Protein AF-H5SJH2-F1 (afdb_monomer_lite)

Radius of gyration: 19.82 Å; chains: 1; bounding box: 42×20×58 Å

Foldseek 3Di:
DVLVVVVVVDVDHSVRVVVVVVVVVLVVLLVVLVVLLVVLCVVQVDLVSLVVVCVVVPADPVHNPSVVSSVSNVVSVVVNVVSVVVVVVD

Secondary structure (DSSP, 8-state):
-HHHHHHTTSS--HHHHHHHHHHHHHHHHHHHHHHHHHHHHHHHS-HHHHHHHHHHH--BTTB-HHHHHHHHHHHHHHHHHHHHHHHHH-

Organism: NCBI:txid236499

Sequence (90 aa):
MALKALEDILPVSQEELLHRGLLAVLTERIWHLKERLRQLADQHGSLSRLERRIKAEGVSPDDHSLYHDWLEWRAAQHELDRLLEALKTL

pLDDT: mean 91.49, std 9.05, range [59.78, 98.75]

Structure (mmCIF, N/CA/C/O backbone):
data_AF-H5SJH2-F1
#
_entry.id   AF-H5SJH2-F1
#
loop_
_atom_site.group_PDB
_atom_site.id
_atom_site.type_symbol
_atom_site.label_atom_id
_atom_site.label_alt_id
_atom_site.label_comp_id
_atom_site.label_asym_id
_atom_site.label_entity_id
_atom_site.label_seq_id
_atom_site.pdbx_PDB_ins_code
_atom_site.Cartn_x
_atom_site.Cartn_y
_atom_site.Cartn_z
_atom_site.occupancy
_atom_site.B_iso_or_equiv
_atom_site.auth_seq_id
_atom_site.auth_comp_id
_atom_site.auth_asym_id
_atom_site.auth_atom_id
_atom_site.pdbx_PDB_model_num
ATOM 1 N N . MET A 1 1 ? 29.965 1.167 -18.839 1.00 59.78 1 MET A N 1
ATOM 2 C CA . MET A 1 1 ? 30.607 0.190 -19.748 1.00 59.78 1 MET A CA 1
ATOM 3 C C . MET A 1 1 ? 29.682 -0.972 -20.114 1.00 59.78 1 MET A C 1
ATOM 5 O O . MET A 1 1 ? 29.588 -1.246 -21.296 1.00 59.78 1 MET A O 1
ATOM 9 N N . ALA A 1 2 ? 28.947 -1.593 -19.179 1.00 68.94 2 ALA A N 1
ATOM 10 C CA . ALA A 1 2 ? 28.071 -2.737 -19.495 1.00 68.94 2 ALA A CA 1
ATOM 11 C C . ALA A 1 2 ? 26.859 -2.419 -20.402 1.00 68.94 2 ALA A C 1
ATOM 13 O O . ALA A 1 2 ? 26.541 -3.213 -21.278 1.00 68.94 2 ALA A O 1
ATOM 14 N N . LEU A 1 3 ? 26.206 -1.259 -20.237 1.00 65.44 3 LEU A N 1
ATOM 15 C CA . LEU A 1 3 ? 24.988 -0.937 -21.000 1.00 65.44 3 LEU A CA 1
ATOM 16 C C . LEU A 1 3 ? 25.242 -0.665 -22.493 1.00 65.44 3 LEU A C 1
ATOM 18 O O . LEU A 1 3 ? 24.425 -1.025 -23.325 1.00 65.44 3 LEU A O 1
ATOM 22 N N . LYS A 1 4 ? 26.402 -0.089 -22.829 1.00 67.00 4 LYS A N 1
ATOM 23 C CA . LYS A 1 4 ? 26.781 0.218 -24.216 1.00 67.00 4 LYS A CA 1
ATOM 24 C C . LYS A 1 4 ? 27.078 -1.048 -25.027 1.00 67.00 4 LYS A C 1
ATOM 26 O O . LYS A 1 4 ? 26.727 -1.135 -26.188 1.00 67.00 4 LYS A O 1
ATOM 31 N N . ALA A 1 5 ? 27.655 -2.060 -24.375 1.00 73.75 5 ALA A N 1
ATOM 32 C CA . ALA A 1 5 ? 27.888 -3.367 -24.988 1.00 73.75 5 ALA A CA 1
ATOM 33 C C . ALA A 1 5 ? 26.583 -4.131 -25.294 1.00 73.75 5 ALA A C 1
ATOM 35 O O . ALA A 1 5 ? 26.595 -5.049 -26.106 1.00 73.75 5 ALA A O 1
ATOM 36 N N . LEU A 1 6 ? 25.464 -3.775 -24.648 1.00 70.38 6 LEU A N 1
ATOM 37 C CA . LEU A 1 6 ? 24.150 -4.357 -24.935 1.00 70.38 6 LEU A CA 1
ATOM 38 C C . LEU A 1 6 ? 23.494 -3.738 -26.176 1.00 70.38 6 LEU A C 1
ATOM 40 O O . LEU A 1 6 ? 22.772 -4.456 -26.860 1.00 70.3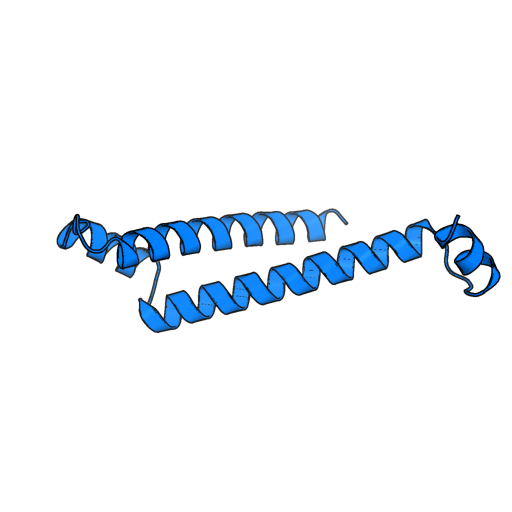8 6 LEU A O 1
ATOM 44 N N . GLU A 1 7 ? 23.772 -2.469 -26.494 1.00 69.81 7 GLU A N 1
ATOM 45 C CA . GLU A 1 7 ? 23.286 -1.807 -27.721 1.00 69.81 7 GLU A CA 1
ATOM 46 C C . GLU A 1 7 ? 23.865 -2.458 -28.989 1.00 69.81 7 GLU A C 1
ATOM 48 O O . GLU A 1 7 ? 23.216 -2.485 -30.031 1.00 69.81 7 GLU A O 1
ATOM 53 N N . ASP A 1 8 ? 25.064 -3.042 -28.886 1.00 73.94 8 ASP A N 1
ATOM 54 C CA . ASP A 1 8 ? 25.705 -3.781 -29.981 1.00 73.94 8 ASP A CA 1
ATOM 55 C C . ASP A 1 8 ? 25.091 -5.183 -30.200 1.00 73.94 8 ASP A C 1
ATOM 57 O O . ASP A 1 8 ? 25.299 -5.801 -31.245 1.00 73.94 8 ASP A O 1
ATOM 61 N N . ILE A 1 9 ? 24.349 -5.710 -29.216 1.00 80.62 9 ILE A N 1
ATOM 62 C CA . ILE A 1 9 ? 23.795 -7.079 -29.212 1.00 80.62 9 ILE A CA 1
ATOM 63 C C . ILE A 1 9 ? 22.278 -7.069 -29.429 1.00 80.62 9 ILE A C 1
ATOM 65 O O . ILE A 1 9 ? 21.726 -7.971 -30.062 1.00 80.62 9 ILE A O 1
ATOM 69 N N . LEU A 1 10 ? 21.590 -6.070 -28.883 1.00 75.06 10 LEU A N 1
ATOM 70 C CA . LEU A 1 10 ? 20.144 -5.927 -28.933 1.00 75.06 10 LEU A CA 1
ATOM 71 C C . LEU A 1 10 ? 19.794 -4.623 -29.658 1.00 75.06 10 LEU A C 1
ATOM 73 O O . LEU A 1 10 ? 20.394 -3.595 -29.358 1.00 75.06 10 LEU A O 1
ATOM 77 N N . PRO A 1 11 ? 18.786 -4.617 -30.549 1.00 80.19 11 PRO A N 1
ATOM 78 C CA . PRO A 1 11 ? 18.351 -3.416 -31.258 1.00 80.19 11 PRO A CA 1
ATOM 79 C C . PRO A 1 11 ? 17.490 -2.521 -30.347 1.00 80.19 11 PRO A C 1
ATOM 81 O O . PRO A 1 11 ? 16.347 -2.212 -30.670 1.00 80.19 11 PRO A O 1
ATOM 84 N N . VAL A 1 12 ? 18.007 -2.169 -29.172 1.00 80.44 12 VAL A N 1
ATOM 85 C CA . VAL A 1 12 ? 17.353 -1.335 -28.157 1.00 80.44 12 VAL A CA 1
ATOM 86 C C . VAL A 1 12 ? 18.351 -0.301 -27.661 1.00 80.44 12 VAL A C 1
ATOM 88 O O . VAL A 1 12 ? 19.532 -0.603 -27.485 1.00 80.44 12 VAL A O 1
ATOM 91 N N . SER A 1 13 ? 17.887 0.924 -27.434 1.00 85.44 13 SER A N 1
ATOM 92 C CA . SER A 1 13 ? 18.750 1.974 -26.897 1.00 85.44 13 SER A CA 1
ATOM 93 C C . SER A 1 13 ? 18.996 1.779 -25.399 1.00 85.44 13 SER A C 1
ATOM 95 O O . SER A 1 13 ? 18.200 1.165 -24.682 1.00 85.44 13 SER A O 1
ATOM 97 N N . GLN A 1 14 ? 20.077 2.364 -24.886 1.00 82.75 14 GLN A N 1
ATOM 98 C CA . GLN A 1 14 ? 20.323 2.487 -23.451 1.00 82.75 14 GLN A CA 1
ATOM 99 C C . GLN A 1 14 ? 19.130 3.120 -22.718 1.00 82.75 14 GLN A C 1
ATOM 101 O O . GLN A 1 14 ? 18.773 2.667 -21.632 1.00 82.75 14 GLN A O 1
ATOM 106 N N . GLU A 1 15 ? 18.507 4.144 -23.299 1.00 86.00 15 GLU A N 1
ATOM 107 C CA . GLU A 1 15 ? 17.322 4.793 -22.732 1.00 86.00 15 GLU A CA 1
ATOM 108 C C . GLU A 1 15 ? 16.145 3.817 -22.617 1.00 86.00 15 GLU A C 1
ATOM 110 O O . GLU A 1 15 ? 15.519 3.723 -21.562 1.00 86.00 15 GLU A O 1
ATOM 115 N N . GLU A 1 16 ? 15.904 3.011 -23.652 1.00 86.75 16 GLU A N 1
ATOM 116 C CA . GLU A 1 16 ? 14.852 1.998 -23.651 1.00 86.75 16 GLU A CA 1
ATOM 117 C C . GLU A 1 16 ? 15.114 0.895 -22.613 1.00 86.75 16 GLU A C 1
ATOM 119 O O . GLU A 1 16 ? 14.201 0.479 -21.895 1.00 86.75 16 GLU A O 1
ATOM 124 N N . LEU A 1 17 ? 16.365 0.448 -22.473 1.00 86.25 17 LEU A N 1
ATOM 125 C CA . LEU A 1 17 ? 16.758 -0.520 -21.445 1.00 86.25 17 LEU A CA 1
ATOM 126 C C . LEU A 1 17 ? 16.536 0.025 -20.031 1.00 86.25 17 LEU A C 1
ATOM 128 O O . LEU A 1 17 ? 15.988 -0.677 -19.178 1.00 86.25 17 LEU A O 1
ATOM 132 N N . LEU A 1 18 ? 16.935 1.275 -19.781 1.00 87.69 18 LEU A N 1
ATOM 133 C CA . LEU A 1 18 ? 16.728 1.932 -18.491 1.00 87.69 18 LEU A CA 1
ATOM 134 C C . LEU A 1 18 ? 15.240 2.113 -18.194 1.00 87.69 18 LEU A C 1
ATOM 136 O O . LEU A 1 18 ? 14.807 1.819 -17.081 1.00 87.69 18 LEU A O 1
ATOM 140 N N . HIS A 1 19 ? 14.448 2.524 -19.185 1.00 89.44 19 HIS A N 1
ATOM 141 C CA . HIS A 1 19 ? 13.009 2.689 -19.027 1.00 89.44 19 HIS A CA 1
ATOM 142 C C . HIS A 1 19 ? 12.325 1.361 -18.685 1.00 89.44 19 HIS A C 1
ATOM 144 O O . HIS A 1 19 ? 11.527 1.306 -17.744 1.00 89.44 19 HIS A O 1
ATOM 150 N N . ARG A 1 20 ? 12.650 0.275 -19.396 1.00 89.50 20 ARG A N 1
ATOM 151 C CA . ARG A 1 20 ? 12.110 -1.064 -19.107 1.00 89.50 20 ARG A CA 1
ATOM 152 C C . ARG A 1 20 ? 12.507 -1.540 -17.709 1.00 89.50 20 ARG A C 1
ATOM 154 O O . ARG A 1 20 ? 11.663 -2.064 -16.987 1.00 89.50 20 ARG A O 1
ATOM 161 N N . GLY A 1 21 ? 13.762 -1.323 -17.312 1.00 91.38 21 GLY A N 1
ATOM 162 C CA . GLY A 1 21 ? 14.248 -1.656 -15.972 1.00 91.38 21 GLY A CA 1
ATOM 163 C C . GLY A 1 21 ? 13.516 -0.882 -14.874 1.00 91.38 21 GLY A C 1
ATOM 164 O O . GLY A 1 21 ? 13.069 -1.475 -13.895 1.00 91.38 21 GLY A O 1
ATOM 165 N N . LEU A 1 22 ? 13.319 0.424 -15.066 1.00 92.38 22 LEU A N 1
ATOM 166 C CA . LEU A 1 22 ? 12.561 1.265 -14.141 1.00 92.38 22 LEU A CA 1
ATOM 167 C C . LEU A 1 22 ? 11.103 0.797 -14.021 1.00 92.38 22 LEU A C 1
ATOM 169 O O . LEU A 1 22 ? 10.610 0.623 -12.909 1.00 92.38 22 LEU A O 1
ATOM 173 N N . LEU A 1 23 ? 10.433 0.531 -15.147 1.00 93.19 23 LEU A N 1
ATOM 174 C CA . LEU A 1 23 ? 9.065 0.000 -15.171 1.00 93.19 23 LEU A CA 1
ATOM 175 C C . LEU A 1 23 ? 8.943 -1.321 -14.404 1.00 93.19 23 LEU A C 1
ATOM 177 O O . LEU A 1 23 ? 7.982 -1.503 -13.654 1.00 93.19 23 LEU A O 1
ATOM 181 N N . ALA A 1 24 ? 9.910 -2.228 -14.566 1.00 94.38 24 ALA A N 1
ATOM 182 C CA . ALA A 1 24 ? 9.922 -3.509 -13.866 1.00 94.38 24 ALA A CA 1
ATOM 183 C C . ALA A 1 24 ? 10.004 -3.315 -12.343 1.00 94.38 24 ALA A C 1
ATOM 185 O O . ALA A 1 24 ? 9.159 -3.837 -11.616 1.00 94.38 24 ALA A O 1
ATOM 186 N N . VAL A 1 25 ? 10.948 -2.490 -11.874 1.00 95.62 25 VAL A N 1
ATOM 187 C CA . VAL A 1 25 ? 11.132 -2.190 -10.443 1.00 95.62 25 VAL A CA 1
ATOM 188 C C . VAL A 1 25 ? 9.895 -1.514 -9.844 1.00 95.62 25 VAL A C 1
ATOM 190 O O . VAL A 1 25 ? 9.448 -1.882 -8.756 1.00 95.62 25 VAL A O 1
ATOM 193 N N . LEU A 1 26 ? 9.301 -0.547 -10.553 1.00 95.56 26 LEU A N 1
ATOM 194 C CA . LEU A 1 26 ? 8.083 0.132 -10.100 1.00 95.56 26 LEU A CA 1
ATOM 195 C C . LEU A 1 26 ? 6.905 -0.839 -9.986 1.00 95.56 26 LEU A C 1
ATOM 197 O O . LEU A 1 26 ? 6.184 -0.824 -8.988 1.00 95.56 26 LEU A O 1
ATOM 201 N N . THR A 1 27 ? 6.725 -1.702 -10.987 1.00 95.00 27 THR A N 1
ATOM 202 C CA . THR A 1 27 ? 5.632 -2.682 -11.018 1.00 95.00 27 THR A CA 1
ATOM 203 C C . THR A 1 27 ? 5.757 -3.689 -9.878 1.00 95.00 27 THR A C 1
ATOM 205 O O . THR A 1 27 ? 4.774 -3.956 -9.185 1.00 95.00 27 THR A O 1
ATOM 208 N N . GLU A 1 28 ? 6.964 -4.205 -9.637 1.00 97.75 28 GLU A N 1
ATOM 209 C CA . GLU A 1 28 ? 7.251 -5.114 -8.526 1.00 97.75 28 GLU A CA 1
ATOM 210 C C . GLU A 1 28 ? 6.951 -4.452 -7.175 1.00 97.75 28 GLU A C 1
ATOM 212 O O . GLU A 1 28 ? 6.241 -5.018 -6.339 1.00 97.75 28 GLU A O 1
ATOM 217 N N . ARG A 1 29 ? 7.401 -3.208 -6.972 1.00 98.00 29 ARG A N 1
ATOM 218 C CA . ARG A 1 29 ? 7.139 -2.487 -5.723 1.00 98.00 29 ARG A CA 1
ATOM 219 C C . ARG A 1 29 ? 5.648 -2.230 -5.502 1.00 98.00 29 ARG A C 1
ATOM 221 O O . ARG A 1 29 ? 5.151 -2.456 -4.399 1.00 98.00 29 ARG A O 1
ATOM 228 N N . ILE A 1 30 ? 4.920 -1.818 -6.541 1.00 98.31 30 ILE A N 1
ATOM 229 C CA . ILE A 1 30 ? 3.461 -1.630 -6.494 1.00 98.31 30 ILE A CA 1
ATOM 230 C C . ILE A 1 30 ? 2.752 -2.929 -6.113 1.00 98.31 30 ILE A C 1
ATOM 232 O O . ILE A 1 30 ? 1.823 -2.904 -5.303 1.00 98.31 30 ILE A O 1
ATOM 236 N N . TRP A 1 31 ? 3.177 -4.061 -6.677 1.00 98.38 31 TRP A N 1
ATOM 237 C CA . TRP A 1 31 ? 2.621 -5.368 -6.341 1.00 98.38 31 TRP A CA 1
ATOM 238 C C . TRP A 1 31 ? 2.803 -5.691 -4.854 1.00 98.38 31 TRP A C 1
ATOM 240 O O . TRP A 1 31 ? 1.826 -6.006 -4.173 1.00 98.38 31 TRP A O 1
ATOM 250 N N . HIS A 1 32 ? 4.018 -5.527 -4.323 1.00 98.56 32 HIS A N 1
ATOM 251 C CA . HIS A 1 32 ? 4.296 -5.758 -2.903 1.00 98.56 32 HIS A CA 1
ATOM 252 C C . HIS A 1 32 ? 3.477 -4.856 -1.977 1.00 98.56 32 HIS A C 1
ATOM 254 O O . HIS A 1 32 ? 2.950 -5.331 -0.972 1.00 98.56 32 HIS A O 1
ATOM 260 N N . LEU A 1 33 ? 3.324 -3.573 -2.317 1.00 98.75 33 LEU A N 1
ATOM 261 C CA . LEU A 1 33 ? 2.511 -2.643 -1.531 1.00 98.75 33 LEU A CA 1
ATOM 262 C C . LEU A 1 33 ? 1.036 -3.048 -1.522 1.00 98.75 33 LEU A C 1
ATOM 264 O O . LEU A 1 33 ? 0.413 -3.071 -0.463 1.00 98.75 33 LEU A O 1
ATOM 268 N N . LYS A 1 34 ? 0.478 -3.423 -2.679 1.00 98.50 34 LYS A N 1
ATOM 269 C CA . LYS A 1 34 ? -0.908 -3.907 -2.775 1.00 98.50 34 LYS A CA 1
ATOM 270 C C . LYS A 1 34 ? -1.128 -5.165 -1.945 1.00 98.50 34 LYS A C 1
ATOM 272 O O . LYS A 1 34 ? -2.125 -5.256 -1.233 1.00 98.50 34 LYS A O 1
ATOM 277 N N . GLU A 1 35 ? -0.194 -6.107 -2.011 1.00 98.56 35 GLU A N 1
ATOM 278 C CA . GLU A 1 35 ? -0.255 -7.332 -1.223 1.00 98.56 35 GLU A CA 1
ATOM 279 C C . GLU A 1 35 ? -0.194 -7.036 0.279 1.00 98.56 35 GLU A C 1
ATOM 281 O O . GLU A 1 35 ? -0.996 -7.565 1.048 1.00 98.56 35 GLU A O 1
ATOM 286 N N . ARG A 1 36 ? 0.687 -6.126 0.707 1.00 98.25 36 ARG A N 1
ATOM 287 C CA . ARG A 1 36 ? 0.780 -5.757 2.120 1.00 98.25 36 ARG A CA 1
ATOM 288 C C . ARG A 1 36 ? -0.479 -5.052 2.623 1.00 98.25 36 ARG A C 1
ATOM 290 O O . ARG A 1 36 ? -0.979 -5.384 3.695 1.00 98.25 36 ARG A O 1
ATOM 297 N N . LEU A 1 37 ? -1.035 -4.134 1.833 1.00 98.56 37 LEU A N 1
ATOM 298 C CA . LEU A 1 37 ? -2.305 -3.472 2.146 1.00 98.56 37 LEU A CA 1
ATOM 299 C C . LEU A 1 37 ? -3.463 -4.470 2.247 1.00 98.56 37 LEU A C 1
ATOM 301 O O . LEU A 1 37 ? -4.315 -4.322 3.121 1.00 98.56 37 LEU A O 1
ATOM 305 N N . ARG A 1 38 ? -3.483 -5.500 1.391 1.00 98.50 38 ARG A N 1
ATOM 306 C CA . ARG A 1 38 ? -4.460 -6.592 1.469 1.00 98.50 38 ARG A CA 1
ATOM 307 C C . ARG A 1 38 ? -4.326 -7.367 2.776 1.00 98.50 38 ARG A C 1
ATOM 309 O O . ARG A 1 38 ? -5.323 -7.554 3.455 1.00 98.50 38 ARG A O 1
ATOM 316 N N . GLN A 1 39 ? -3.112 -7.745 3.170 1.00 98.44 39 GLN A N 1
ATOM 317 C CA . GLN A 1 39 ? -2.875 -8.456 4.433 1.00 98.44 39 GLN A CA 1
ATOM 318 C C . GLN A 1 39 ? -3.318 -7.642 5.653 1.00 98.44 39 GLN A C 1
ATOM 320 O O . GLN A 1 39 ? -3.977 -8.173 6.543 1.00 98.44 39 GLN A O 1
ATOM 325 N N . LEU A 1 40 ? -3.003 -6.344 5.684 1.00 98.25 40 LEU A N 1
ATOM 326 C CA . LEU A 1 40 ? -3.459 -5.447 6.747 1.00 98.25 40 LEU A CA 1
ATOM 327 C C . LEU A 1 40 ? -4.994 -5.326 6.760 1.00 98.25 40 LEU A C 1
ATOM 329 O O . LEU A 1 40 ? -5.610 -5.294 7.829 1.00 98.25 40 LEU A O 1
ATOM 333 N N . ALA A 1 41 ? -5.629 -5.311 5.584 1.00 98.19 41 ALA A N 1
ATOM 334 C CA . ALA A 1 41 ? -7.083 -5.337 5.460 1.00 98.19 41 ALA A CA 1
ATOM 335 C C . ALA A 1 41 ? -7.703 -6.655 5.924 1.00 98.19 41 ALA A C 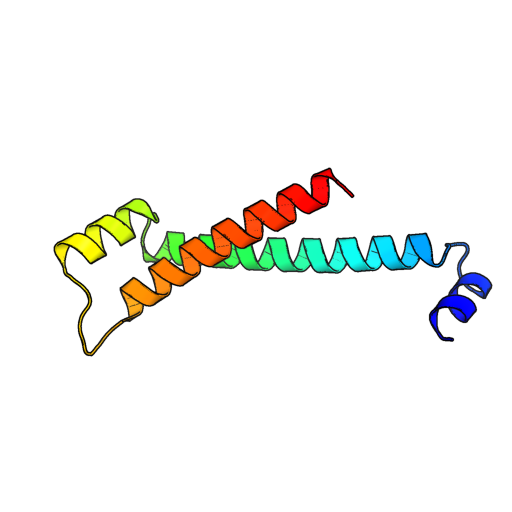1
ATOM 337 O O . ALA A 1 41 ? -8.717 -6.619 6.615 1.00 98.19 41 ALA A O 1
ATOM 338 N N . ASP A 1 42 ? -7.081 -7.794 5.644 1.00 98.25 42 ASP A N 1
ATOM 339 C CA . ASP A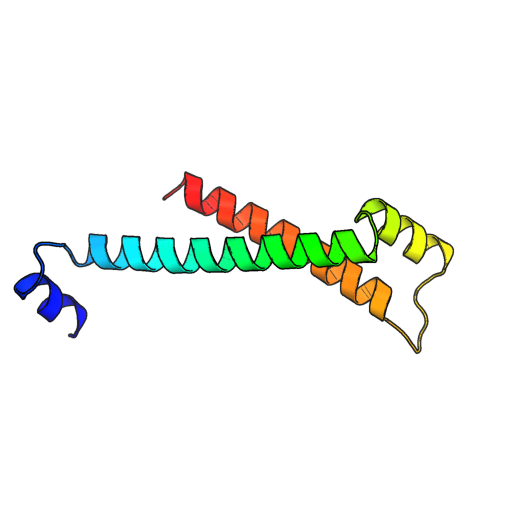 1 42 ? -7.539 -9.092 6.142 1.00 98.25 42 ASP A CA 1
ATOM 340 C C . ASP A 1 42 ? -7.441 -9.160 7.680 1.00 98.25 42 ASP A C 1
ATOM 342 O O . ASP A 1 42 ? -8.330 -9.698 8.340 1.00 98.25 42 ASP A O 1
ATOM 346 N N . GLN A 1 43 ? -6.403 -8.555 8.269 1.00 96.69 43 GLN A N 1
ATOM 347 C CA . GLN A 1 43 ? -6.181 -8.528 9.720 1.00 96.69 43 GLN A CA 1
ATOM 348 C C . GLN A 1 43 ? -7.129 -7.577 10.464 1.00 96.69 43 GLN A C 1
ATOM 350 O O . GLN A 1 43 ? -7.689 -7.938 11.501 1.00 96.69 43 GLN A O 1
ATOM 355 N N . HIS A 1 44 ? -7.324 -6.359 9.951 1.00 96.94 44 HIS A N 1
ATOM 356 C CA . HIS A 1 44 ? -8.016 -5.290 10.691 1.00 96.94 44 HIS A CA 1
ATOM 357 C C . HIS A 1 44 ? -9.322 -4.822 10.037 1.00 96.94 44 HIS A C 1
ATOM 359 O O . HIS A 1 44 ? -10.039 -3.983 10.589 1.00 96.94 44 HIS A O 1
ATOM 365 N N . GLY A 1 45 ? -9.668 -5.349 8.865 1.00 97.50 45 GLY A N 1
ATOM 366 C CA . GLY A 1 45 ? -10.840 -5.001 8.059 1.00 97.50 45 GLY A CA 1
ATOM 367 C C . GLY A 1 45 ? -10.672 -3.708 7.261 1.00 97.50 45 GLY A C 1
ATOM 368 O O . GLY A 1 45 ? -10.841 -3.691 6.046 1.00 97.50 45 GLY A O 1
ATOM 369 N N . SER A 1 46 ? -10.368 -2.596 7.931 1.00 97.44 46 SER A N 1
ATOM 370 C CA . SER A 1 46 ? -10.109 -1.316 7.267 1.00 97.44 46 SER A CA 1
ATOM 371 C C . SER A 1 46 ? -9.251 -0.392 8.120 1.00 97.44 46 SER A C 1
ATOM 373 O O . SER A 1 46 ? -9.292 -0.455 9.350 1.00 97.44 46 SER A O 1
ATOM 375 N N . LEU A 1 47 ? -8.547 0.536 7.468 1.00 97.06 47 LEU A N 1
ATOM 376 C CA . LEU A 1 47 ? -7.751 1.554 8.152 1.00 97.06 47 LEU A CA 1
ATOM 377 C C . LEU A 1 47 ? -8.592 2.351 9.164 1.00 97.06 47 LEU A C 1
ATOM 379 O O . LEU A 1 47 ? -8.194 2.513 10.311 1.00 97.06 47 LEU A O 1
ATOM 383 N N . SER A 1 48 ? -9.806 2.771 8.792 1.00 97.12 48 SER A N 1
ATOM 384 C CA . SER A 1 48 ? -10.700 3.506 9.701 1.00 97.12 48 SER A CA 1
ATOM 385 C C . SER A 1 48 ? -11.203 2.661 10.875 1.00 97.12 48 SER A C 1
ATOM 387 O O . SER A 1 48 ? -11.573 3.198 11.921 1.00 97.12 48 SER A O 1
ATOM 389 N N . ARG A 1 49 ? -11.283 1.334 10.723 1.00 96.62 49 ARG A N 1
ATOM 390 C CA . ARG A 1 49 ? -11.594 0.431 11.838 1.00 96.62 49 ARG A CA 1
ATOM 391 C C . ARG A 1 49 ? -10.399 0.322 12.782 1.00 96.62 49 ARG A C 1
ATOM 393 O O . ARG A 1 49 ? -10.602 0.461 13.985 1.00 96.62 49 ARG A O 1
ATOM 400 N N . LEU A 1 50 ? -9.192 0.160 12.243 1.00 96.69 50 LEU A N 1
ATOM 401 C CA . LEU A 1 50 ? -7.949 0.146 13.012 1.00 9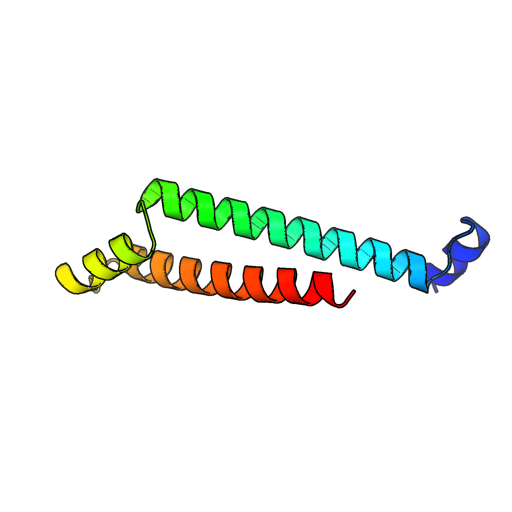6.69 50 LEU A CA 1
ATOM 402 C C . LEU A 1 50 ? -7.746 1.459 13.788 1.00 96.69 50 LEU A C 1
ATOM 404 O O . LEU A 1 50 ? -7.514 1.434 14.991 1.00 96.69 50 LEU A O 1
ATOM 408 N N . GLU A 1 51 ? -7.958 2.610 13.149 1.00 96.56 51 GLU A N 1
ATOM 409 C CA . GLU A 1 51 ? -7.875 3.928 13.793 1.00 96.56 51 GLU A CA 1
ATOM 410 C C . GLU A 1 51 ? -8.864 4.095 14.946 1.00 96.56 51 GLU A C 1
ATOM 412 O O . GLU A 1 51 ? -8.510 4.612 16.005 1.00 96.56 51 GLU A O 1
ATOM 417 N N . ARG A 1 52 ? -10.119 3.666 14.759 1.00 96.50 52 ARG A N 1
ATOM 418 C CA . ARG A 1 52 ? -11.121 3.703 15.833 1.00 96.50 52 ARG A CA 1
ATOM 419 C C . ARG A 1 52 ? -10.727 2.799 16.993 1.00 96.50 52 ARG A C 1
ATOM 421 O O . ARG A 1 52 ? -10.921 3.190 18.138 1.00 96.50 52 ARG A O 1
ATOM 428 N N . ARG A 1 53 ? -10.162 1.629 16.693 1.00 95.00 53 ARG A N 1
ATOM 429 C CA . ARG A 1 53 ? -9.690 0.678 17.696 1.00 95.00 53 ARG A CA 1
ATOM 430 C C . ARG A 1 53 ? -8.552 1.266 18.530 1.00 95.00 53 ARG A C 1
ATOM 432 O O . ARG A 1 53 ? -8.675 1.308 19.745 1.00 95.00 53 ARG A O 1
ATOM 439 N N . ILE A 1 54 ? -7.528 1.830 17.886 1.00 95.31 54 ILE A N 1
ATOM 440 C CA . ILE A 1 54 ? -6.407 2.505 18.565 1.00 95.31 54 ILE A CA 1
ATOM 441 C C . ILE A 1 54 ? -6.903 3.663 19.439 1.00 95.31 54 ILE A C 1
ATOM 443 O O . ILE A 1 54 ? -6.445 3.832 20.563 1.00 95.31 54 ILE A O 1
ATOM 447 N N . LYS A 1 55 ? -7.868 4.458 18.959 1.00 94.88 55 LYS A N 1
ATOM 448 C CA . LYS A 1 55 ? -8.438 5.565 19.746 1.00 94.88 55 LYS A CA 1
ATOM 449 C C . LYS A 1 55 ? -9.234 5.095 20.965 1.00 94.88 55 LYS A C 1
ATOM 451 O O . LYS A 1 55 ? -9.284 5.822 21.950 1.00 94.88 55 LYS A O 1
ATOM 456 N N . ALA A 1 56 ? -9.886 3.937 20.881 1.00 94.38 56 ALA A N 1
ATOM 457 C CA . ALA A 1 56 ? -10.709 3.397 21.959 1.00 94.38 56 ALA A CA 1
ATOM 458 C C . ALA A 1 56 ? -9.884 2.626 23.000 1.00 94.38 56 ALA A C 1
ATOM 460 O O . ALA A 1 56 ? -10.105 2.789 24.195 1.00 94.38 56 ALA A O 1
ATOM 461 N N . GLU A 1 57 ? -8.951 1.791 22.544 1.00 92.00 57 GLU A N 1
ATOM 462 C CA . GLU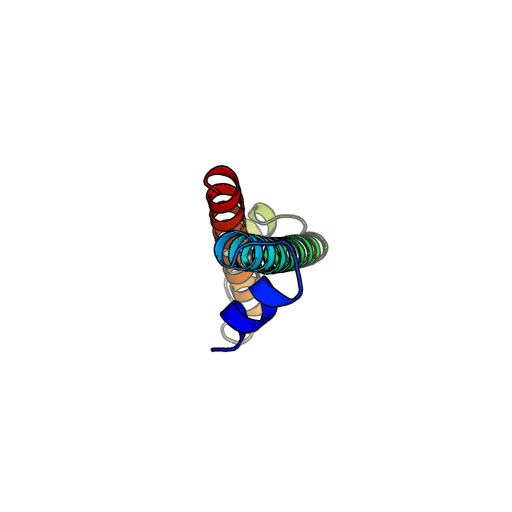 A 1 57 ? -8.128 0.915 23.390 1.00 92.00 57 GLU A CA 1
ATOM 463 C C . GLU A 1 57 ? -6.856 1.623 23.889 1.00 92.00 57 GLU A C 1
ATOM 465 O O . GLU A 1 57 ? -6.267 1.213 24.886 1.00 92.00 57 GLU A O 1
ATOM 470 N N . GLY A 1 58 ? -6.446 2.707 23.224 1.00 89.94 58 GLY A N 1
ATOM 471 C CA . GLY A 1 58 ? -5.123 3.290 23.399 1.00 89.94 58 GLY A CA 1
ATOM 472 C C . GLY A 1 58 ? -4.042 2.431 22.740 1.00 89.94 58 GLY A C 1
ATOM 473 O O . GLY A 1 58 ? -4.316 1.449 22.051 1.00 89.94 58 GLY A O 1
ATOM 474 N N . VAL A 1 59 ? -2.788 2.826 22.936 1.00 89.25 59 VAL A N 1
ATOM 475 C CA . VAL A 1 59 ? -1.623 2.027 22.543 1.00 89.25 59 VAL A CA 1
ATOM 476 C C . VAL A 1 59 ? -1.024 1.459 23.823 1.00 89.25 59 VAL A C 1
ATOM 478 O O . VAL A 1 59 ? -0.695 2.220 24.733 1.00 89.25 59 VAL A O 1
ATOM 481 N N . SER A 1 60 ? -0.929 0.132 23.911 1.00 88.50 60 SER A N 1
ATOM 482 C CA . SER A 1 60 ? -0.329 -0.533 25.070 1.00 88.50 60 SER A CA 1
ATOM 483 C C . SER A 1 60 ? 1.168 -0.212 25.129 1.00 88.50 60 SER A C 1
ATOM 485 O O . SER A 1 60 ? 1.826 -0.389 24.111 1.00 88.50 60 SER A O 1
ATOM 487 N N . PRO A 1 61 ? 1.741 0.188 26.279 1.00 87.62 61 PRO A N 1
ATOM 488 C CA . PRO A 1 61 ? 3.184 0.432 26.404 1.00 87.62 61 PRO A CA 1
ATOM 489 C C . PRO A 1 61 ? 4.053 -0.795 26.085 1.00 87.62 61 PRO A C 1
ATOM 491 O O . PRO A 1 61 ? 5.212 -0.646 25.704 1.00 87.62 61 PRO A O 1
ATOM 494 N N . ASP A 1 62 ? 3.486 -1.993 26.251 1.00 91.81 62 ASP A N 1
ATOM 495 C CA . ASP A 1 62 ? 4.177 -3.272 26.067 1.00 91.81 62 ASP A CA 1
ATOM 496 C C . ASP A 1 62 ? 3.886 -3.914 24.699 1.00 91.81 62 ASP A C 1
ATOM 498 O O . ASP A 1 62 ? 4.591 -4.832 24.281 1.00 91.81 62 ASP A O 1
ATOM 502 N N . ASP A 1 63 ? 2.854 -3.441 23.988 1.00 91.06 63 ASP A N 1
ATOM 503 C CA . ASP A 1 63 ? 2.469 -3.948 22.669 1.00 91.06 63 ASP A CA 1
ATOM 504 C C . ASP A 1 63 ? 2.024 -2.812 21.738 1.00 91.06 63 ASP A C 1
ATOM 506 O O . ASP A 1 63 ? 0.905 -2.294 21.803 1.00 91.06 63 ASP A O 1
ATOM 510 N N . HIS A 1 64 ? 2.922 -2.454 20.822 1.00 92.56 64 HIS A N 1
ATOM 511 C CA . HIS A 1 64 ? 2.696 -1.431 19.804 1.00 92.56 64 HIS A CA 1
ATOM 512 C C . HIS A 1 64 ? 2.205 -1.998 18.467 1.00 92.56 64 HIS A C 1
ATOM 514 O O . HIS A 1 64 ? 2.138 -1.246 17.498 1.00 92.56 64 HIS A O 1
ATOM 520 N N . SER A 1 65 ? 1.857 -3.287 18.382 1.00 93.75 65 SER A N 1
ATOM 521 C CA . SER A 1 65 ? 1.483 -3.955 17.126 1.00 93.75 65 SER A CA 1
ATOM 522 C C . SER A 1 65 ? 0.403 -3.202 16.348 1.00 93.75 65 SER A C 1
ATOM 524 O O . SER A 1 65 ? 0.616 -2.858 15.190 1.00 93.75 65 SER A O 1
ATOM 526 N N . LEU A 1 66 ? -0.703 -2.827 16.999 1.00 93.88 66 LEU A N 1
ATOM 527 C CA . LEU A 1 66 ? -1.785 -2.068 16.359 1.00 93.88 66 LEU A CA 1
ATOM 528 C C . LEU A 1 66 ? -1.318 -0.720 15.805 1.00 93.88 66 LEU A C 1
ATOM 530 O O . LEU A 1 66 ? -1.725 -0.313 14.717 1.00 93.88 66 LEU A O 1
ATOM 534 N N . TYR A 1 67 ? -0.470 -0.018 16.554 1.00 95.06 67 TYR A N 1
ATOM 535 C CA . TYR A 1 67 ? 0.049 1.276 16.134 1.00 95.06 67 TYR A CA 1
ATOM 536 C C . TYR A 1 67 ? 1.057 1.138 14.986 1.00 95.06 67 TYR A C 1
ATOM 538 O O . TYR A 1 67 ? 1.027 1.929 14.044 1.00 95.06 67 TYR A O 1
ATOM 546 N N . HIS A 1 68 ? 1.908 0.112 15.027 1.00 96.62 68 HIS A N 1
ATOM 547 C CA . HIS A 1 68 ? 2.829 -0.217 13.944 1.00 96.62 68 HIS A CA 1
ATOM 548 C C . HIS A 1 68 ? 2.081 -0.590 12.665 1.00 96.62 68 HIS A C 1
ATOM 550 O O . HIS A 1 68 ? 2.387 -0.030 11.617 1.00 96.62 68 HIS A O 1
ATOM 556 N N . A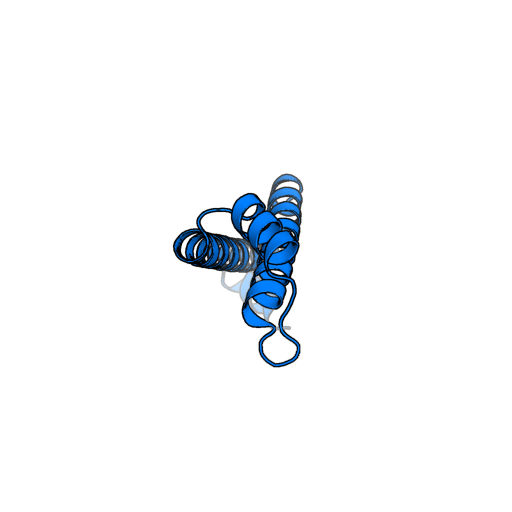SP A 1 69 ? 1.057 -1.437 12.757 1.00 97.50 69 ASP A N 1
ATOM 557 C CA . ASP A 1 69 ? 0.219 -1.807 11.615 1.00 97.50 69 ASP A CA 1
ATOM 558 C C . ASP A 1 69 ? -0.485 -0.579 11.022 1.00 97.50 69 ASP A C 1
ATOM 560 O O . ASP A 1 69 ? -0.586 -0.440 9.803 1.00 97.50 69 ASP A O 1
ATOM 564 N N . TRP A 1 70 ? -0.930 0.360 11.864 1.00 97.69 70 TRP A N 1
ATOM 565 C CA . TRP A 1 70 ? -1.512 1.620 11.400 1.00 97.69 70 TRP A CA 1
ATOM 566 C C . TRP A 1 70 ? -0.494 2.495 10.659 1.00 97.69 70 TRP A C 1
ATOM 568 O O . TRP A 1 70 ? -0.793 2.994 9.570 1.00 97.69 70 TRP A O 1
ATOM 578 N N . LEU A 1 71 ? 0.709 2.666 11.215 1.00 97.88 71 LEU A N 1
ATOM 579 C CA . LEU A 1 71 ? 1.789 3.416 10.569 1.00 97.88 71 LEU A CA 1
ATOM 580 C C . LEU A 1 71 ? 2.188 2.788 9.236 1.00 97.88 71 LEU A C 1
ATOM 582 O O . LEU A 1 71 ? 2.326 3.495 8.237 1.00 97.88 71 LEU A O 1
ATOM 586 N N . GLU A 1 72 ? 2.343 1.468 9.212 1.00 98.25 72 GLU A N 1
ATOM 587 C CA . GLU A 1 72 ? 2.702 0.729 8.012 1.00 98.25 72 GLU A CA 1
ATOM 588 C C . GLU A 1 72 ? 1.632 0.879 6.935 1.00 98.25 72 GLU A C 1
ATOM 590 O O . GLU A 1 72 ? 1.955 1.176 5.786 1.00 98.25 72 GLU A O 1
ATOM 595 N N . TRP A 1 73 ? 0.354 0.761 7.299 1.00 98.50 73 TRP A N 1
ATOM 596 C CA . TRP A 1 73 ? -0.745 0.949 6.360 1.00 98.50 73 TRP A CA 1
ATOM 597 C C . TRP A 1 73 ? -0.696 2.339 5.721 1.00 98.50 73 TRP A C 1
ATOM 599 O O . TRP A 1 73 ? -0.777 2.475 4.497 1.00 98.50 73 TRP A O 1
ATOM 609 N N . ARG A 1 74 ? -0.520 3.386 6.535 1.00 98.44 74 ARG A N 1
ATOM 610 C CA . ARG A 1 74 ? -0.425 4.776 6.062 1.00 98.44 74 ARG A CA 1
ATOM 611 C C . ARG A 1 74 ? 0.775 4.979 5.139 1.00 98.44 74 ARG A C 1
ATOM 613 O O . ARG A 1 74 ? 0.628 5.611 4.093 1.00 98.44 74 ARG A O 1
ATOM 620 N N . ALA A 1 75 ? 1.933 4.437 5.507 1.00 98.44 75 ALA A N 1
ATOM 621 C CA . ALA A 1 75 ? 3.142 4.514 4.696 1.00 98.44 75 ALA A CA 1
ATOM 622 C C . ALA A 1 75 ? 2.962 3.789 3.354 1.00 98.44 75 ALA A C 1
ATOM 624 O O . ALA A 1 75 ? 3.255 4.364 2.308 1.00 98.44 75 ALA A O 1
ATOM 625 N N . ALA A 1 76 ? 2.403 2.577 3.373 1.00 98.50 76 ALA A N 1
ATOM 626 C CA . ALA A 1 76 ? 2.183 1.776 2.177 1.00 98.50 76 ALA A CA 1
ATOM 627 C C . ALA A 1 76 ? 1.167 2.414 1.217 1.00 98.50 76 ALA A C 1
ATOM 629 O O . ALA A 1 76 ? 1.389 2.404 0.008 1.00 98.50 76 ALA A O 1
ATOM 630 N N . GLN A 1 77 ? 0.086 3.015 1.732 1.00 98.38 77 GLN A N 1
ATOM 631 C CA . GLN A 1 77 ? -0.853 3.790 0.909 1.00 98.38 77 GLN A CA 1
ATOM 632 C C . GLN A 1 77 ? -0.173 4.994 0.265 1.00 98.38 77 GLN A C 1
ATOM 634 O O . GLN A 1 77 ? -0.271 5.174 -0.945 1.00 98.38 77 GLN A O 1
ATOM 639 N N . HIS A 1 78 ? 0.552 5.787 1.056 1.00 98.38 78 HIS A N 1
ATOM 640 C CA . HIS A 1 78 ? 1.233 6.967 0.539 1.00 98.38 78 HIS A CA 1
ATOM 641 C C . HIS A 1 78 ? 2.258 6.610 -0.541 1.00 98.38 78 HIS A C 1
ATOM 643 O O . HIS A 1 78 ? 2.302 7.248 -1.591 1.00 98.38 78 HIS A O 1
ATOM 649 N N . GLU A 1 79 ? 3.072 5.582 -0.304 1.00 98.44 79 GLU A N 1
ATOM 650 C CA . GLU A 1 79 ? 4.054 5.123 -1.279 1.00 98.44 79 GLU A CA 1
ATOM 651 C C . GLU A 1 79 ? 3.376 4.623 -2.559 1.00 98.44 79 GLU A C 1
ATOM 653 O O . GLU A 1 79 ? 3.781 5.009 -3.655 1.00 98.44 79 GLU A O 1
ATOM 658 N N . LEU A 1 80 ? 2.305 3.833 -2.437 1.00 98.44 80 LEU A N 1
ATOM 659 C CA . LEU A 1 80 ? 1.548 3.343 -3.586 1.00 98.44 80 LEU A CA 1
ATOM 660 C C . LEU A 1 80 ? 0.994 4.499 -4.427 1.00 98.44 80 LEU A C 1
ATOM 662 O O . LEU A 1 80 ? 1.169 4.496 -5.644 1.00 98.44 80 LEU A O 1
ATOM 666 N N . ASP A 1 81 ? 0.383 5.499 -3.792 1.00 98.06 81 ASP A N 1
ATOM 667 C CA . ASP A 1 81 ? -0.157 6.674 -4.481 1.00 98.06 81 ASP A CA 1
ATOM 668 C C . ASP A 1 81 ? 0.943 7.431 -5.238 1.00 98.06 81 ASP A C 1
ATOM 670 O O . ASP A 1 81 ? 0.762 7.818 -6.393 1.00 98.06 81 ASP A O 1
ATOM 674 N N . ARG A 1 82 ? 2.122 7.590 -4.623 1.00 97.69 82 ARG A N 1
ATOM 675 C CA . ARG A 1 82 ? 3.285 8.244 -5.244 1.00 97.69 82 ARG A CA 1
ATOM 676 C C . ARG A 1 82 ? 3.819 7.464 -6.444 1.00 97.69 82 ARG A C 1
ATOM 678 O O . ARG A 1 82 ? 4.160 8.080 -7.451 1.00 97.69 82 ARG A O 1
ATOM 685 N N . LEU A 1 83 ? 3.887 6.137 -6.355 1.00 96.88 83 LEU A N 1
ATOM 686 C CA . LEU A 1 83 ? 4.352 5.283 -7.452 1.00 96.88 83 LEU A CA 1
ATOM 687 C C . LEU A 1 83 ? 3.348 5.248 -8.610 1.00 96.88 83 LEU A C 1
ATOM 689 O O . LEU A 1 83 ? 3.750 5.318 -9.769 1.00 96.88 83 LEU A O 1
ATOM 693 N N . LEU A 1 84 ? 2.048 5.189 -8.310 1.00 95.81 84 LEU A N 1
ATOM 694 C CA . LEU A 1 84 ? 0.996 5.270 -9.324 1.00 95.81 84 LEU A CA 1
ATOM 695 C C . LEU A 1 84 ? 0.987 6.629 -10.026 1.00 95.81 84 LEU A C 1
ATOM 697 O O . LEU A 1 84 ? 0.721 6.683 -11.223 1.00 95.81 84 LEU A O 1
ATOM 701 N N . GLU A 1 85 ? 1.289 7.714 -9.313 1.00 94.69 85 GLU A N 1
ATOM 702 C CA . GLU A 1 85 ? 1.439 9.032 -9.928 1.00 94.69 85 GLU A CA 1
ATOM 703 C C . GLU A 1 85 ? 2.679 9.101 -10.824 1.00 94.69 85 GLU A C 1
ATOM 705 O O . GLU A 1 85 ? 2.579 9.547 -11.963 1.00 94.69 85 GLU A O 1
ATOM 710 N N . ALA A 1 86 ? 3.819 8.575 -10.365 1.00 90.88 86 ALA A N 1
ATOM 711 C CA . ALA A 1 86 ? 5.037 8.511 -11.171 1.00 90.88 86 ALA A CA 1
ATOM 712 C C . ALA A 1 86 ? 4.826 7.735 -12.485 1.00 90.88 86 ALA A C 1
ATOM 714 O O . ALA A 1 86 ? 5.309 8.165 -13.529 1.00 90.88 86 ALA A O 1
ATOM 715 N N . LEU A 1 87 ? 4.052 6.642 -12.457 1.00 89.75 87 LEU A N 1
ATOM 716 C CA . LEU A 1 87 ? 3.702 5.868 -13.655 1.00 89.75 87 LEU A CA 1
ATOM 717 C C . LEU A 1 87 ? 2.858 6.636 -14.678 1.00 89.75 87 LEU A C 1
ATOM 719 O O . LEU A 1 87 ? 2.903 6.291 -15.850 1.00 89.75 87 LEU A O 1
ATOM 723 N N . LYS A 1 88 ? 2.087 7.650 -14.272 1.00 88.62 88 LYS A N 1
ATOM 724 C CA . LYS A 1 88 ? 1.331 8.491 -15.222 1.00 88.62 88 LYS A CA 1
ATOM 725 C C . LYS A 1 88 ? 2.218 9.503 -15.941 1.00 88.62 88 LYS A C 1
ATOM 727 O O . LYS A 1 88 ? 1.805 10.058 -16.954 1.00 88.62 88 LYS A O 1
ATOM 732 N N . THR A 1 89 ? 3.375 9.800 -15.357 1.00 84.19 89 THR A N 1
ATOM 733 C CA . THR A 1 89 ? 4.338 10.788 -15.858 1.00 84.19 89 THR A CA 1
ATOM 734 C C . THR A 1 89 ? 5.530 10.160 -16.579 1.00 84.19 89 THR A C 1
ATOM 736 O O . THR A 1 89 ? 6.377 10.898 -17.078 1.00 84.19 89 THR A O 1
ATOM 739 N N . LEU A 1 90 ? 5.601 8.826 -16.585 1.00 75.69 90 LEU A N 1
ATOM 740 C CA . LEU A 1 90 ? 6.525 8.018 -17.380 1.00 75.69 90 LEU A CA 1
ATOM 741 C C . LEU A 1 90 ? 5.960 7.825 -18.787 1.00 75.69 90 LEU A C 1
ATOM 743 O O . LEU A 1 90 ? 6.750 7.984 -19.738 1.00 75.69 90 LEU A O 1
#